Protein AF-A0A8T4CXF0-F1 (afdb_monomer_lite)

Structure (mmCIF, N/CA/C/O backbone):
data_AF-A0A8T4CXF0-F1
#
_entry.id   AF-A0A8T4CXF0-F1
#
loop_
_atom_site.group_PDB
_atom_site.id
_atom_site.type_symbol
_atom_site.label_atom_id
_atom_site.label_alt_id
_atom_site.label_comp_id
_atom_site.label_asym_id
_atom_site.label_entity_id
_atom_site.label_seq_id
_atom_site.pdbx_PDB_ins_code
_atom_site.Cartn_x
_atom_site.Cartn_y
_atom_site.Cartn_z
_atom_site.occupancy
_atom_site.B_iso_or_equiv
_atom_site.auth_seq_id
_atom_site.auth_comp_id
_atom_site.auth_asym_id
_atom_site.auth_atom_id
_atom_site.pdbx_PDB_model_num
ATOM 1 N N . MET A 1 1 ? -35.756 31.855 30.520 1.00 43.47 1 MET A N 1
ATOM 2 C CA . MET A 1 1 ? -34.549 31.760 29.666 1.00 43.47 1 MET A CA 1
ATOM 3 C C . MET A 1 1 ? -34.421 30.313 29.199 1.00 43.47 1 MET A C 1
ATOM 5 O O . MET A 1 1 ? -34.163 29.446 30.025 1.00 43.47 1 MET A O 1
ATOM 9 N N . LYS A 1 2 ? -34.733 30.019 27.929 1.00 43.12 2 LYS A N 1
ATOM 10 C CA . LYS A 1 2 ? -34.666 28.655 27.369 1.00 43.12 2 LYS A CA 1
ATOM 11 C C . LYS A 1 2 ? -33.200 28.310 27.090 1.00 43.12 2 LYS A C 1
ATOM 13 O O . LYS A 1 2 ? -32.578 28.953 26.252 1.00 43.12 2 LYS A O 1
ATOM 18 N N . LYS A 1 3 ? -32.652 27.326 27.808 1.00 49.22 3 LYS A N 1
ATOM 19 C CA . LYS A 1 3 ? -31.328 26.755 27.532 1.00 49.22 3 LYS A CA 1
ATOM 20 C C . LYS A 1 3 ? -31.445 25.886 26.278 1.00 49.22 3 LYS A C 1
ATOM 22 O O . LYS A 1 3 ? -32.039 24.815 26.333 1.00 49.22 3 LYS A O 1
ATOM 27 N N . PHE A 1 4 ? -30.929 26.373 25.154 1.00 51.91 4 PHE A N 1
ATOM 28 C CA . PHE A 1 4 ? -30.699 25.554 23.966 1.00 51.91 4 PHE A CA 1
ATOM 29 C C . PHE A 1 4 ? -29.465 24.692 24.241 1.00 51.91 4 PHE A C 1
ATOM 31 O O . PHE A 1 4 ? -28.334 25.163 24.156 1.00 51.91 4 PHE A O 1
ATOM 38 N N . LEU A 1 5 ? -29.687 23.446 24.651 1.00 52.38 5 LEU A N 1
ATOM 39 C CA . LEU A 1 5 ? -28.639 22.437 24.699 1.00 52.38 5 LEU A CA 1
ATOM 40 C C . LEU A 1 5 ? -28.504 21.892 23.271 1.00 52.38 5 LEU A C 1
ATOM 42 O O . LEU A 1 5 ? -29.273 21.021 22.869 1.00 52.38 5 LEU A O 1
ATOM 46 N N . LEU A 1 6 ? -27.587 22.455 22.477 1.00 55.38 6 LEU A N 1
ATOM 47 C CA . LEU A 1 6 ? -27.148 21.810 21.239 1.00 55.38 6 LEU A CA 1
ATOM 48 C C . LEU A 1 6 ? -26.411 20.529 21.642 1.00 55.38 6 LEU A C 1
ATOM 50 O O . LEU A 1 6 ? -25.218 20.554 21.938 1.00 55.38 6 LEU A O 1
ATOM 54 N N . LEU A 1 7 ? -27.130 19.407 21.679 1.00 54.56 7 LEU A N 1
ATOM 55 C CA . LEU A 1 7 ? -26.487 18.111 21.547 1.00 54.56 7 LEU A CA 1
ATOM 56 C C . LEU A 1 7 ? -25.886 18.073 20.141 1.00 54.56 7 LEU A C 1
ATOM 58 O O . LEU A 1 7 ? -26.604 17.887 19.161 1.00 54.56 7 LEU A O 1
ATOM 62 N N . LEU A 1 8 ? -24.570 18.274 20.047 1.00 56.94 8 LEU A N 1
ATOM 63 C CA . LEU A 1 8 ? -23.805 17.793 18.907 1.00 56.94 8 LEU A CA 1
ATOM 64 C C . LEU A 1 8 ? -23.989 16.276 18.872 1.00 56.94 8 LEU A C 1
ATOM 66 O O . LEU A 1 8 ? -23.319 15.535 19.589 1.00 56.94 8 LEU A O 1
ATOM 70 N N . THR A 1 9 ? -24.928 15.810 18.057 1.00 57.72 9 THR A N 1
ATOM 71 C CA . THR A 1 9 ? -24.969 14.423 17.617 1.00 57.72 9 THR A CA 1
ATOM 72 C C . THR A 1 9 ? -23.762 14.236 16.714 1.00 57.72 9 THR A C 1
ATOM 74 O O . THR A 1 9 ? -23.858 14.432 15.506 1.00 57.72 9 THR A O 1
ATOM 77 N N . VAL A 1 10 ? -22.603 13.942 17.310 1.00 59.25 10 VAL A N 1
ATOM 78 C CA . VAL A 1 10 ? -21.481 13.352 16.583 1.00 59.25 10 VAL A CA 1
ATOM 79 C C . VAL A 1 10 ? -22.052 12.069 15.997 1.00 59.25 10 VAL A C 1
ATOM 81 O O . VAL A 1 10 ? -22.436 11.188 16.773 1.00 59.25 10 VAL A O 1
ATOM 84 N N . PRO A 1 11 ? -22.216 11.959 14.672 1.00 52.56 11 PRO A N 1
ATOM 85 C CA . PRO A 1 11 ? -22.572 10.677 14.121 1.00 52.56 11 PRO A CA 1
ATOM 86 C C . PRO A 1 11 ? -21.417 9.746 14.489 1.00 52.56 11 PRO A C 1
ATOM 88 O O . PRO A 1 11 ? -20.281 9.957 14.062 1.00 52.56 11 PRO A O 1
ATOM 91 N N . LEU A 1 12 ? -21.710 8.741 15.320 1.00 49.94 12 LEU A N 1
ATOM 92 C CA . LEU A 1 12 ? -20.943 7.504 15.396 1.00 49.94 12 LEU A CA 1
ATOM 93 C C . L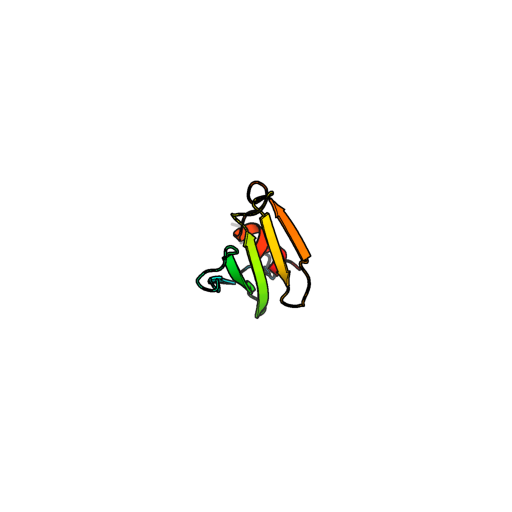EU A 1 12 ? -21.052 6.837 14.019 1.00 49.94 12 LEU A C 1
ATOM 95 O O . LEU A 1 12 ? -21.679 5.796 13.855 1.00 49.94 12 LEU A O 1
ATOM 99 N N . PHE A 1 13 ? -20.485 7.467 12.993 1.00 54.44 13 PHE A N 1
ATOM 100 C CA . PHE A 1 13 ? -20.009 6.718 11.860 1.00 54.44 13 PHE A CA 1
ATOM 101 C C . PHE A 1 13 ? -18.996 5.767 12.480 1.00 54.44 13 PHE A C 1
ATOM 103 O O . PHE A 1 13 ? -18.004 6.203 13.068 1.00 54.44 13 PHE A O 1
ATOM 110 N N . CYS A 1 14 ? -19.296 4.473 12.424 1.00 52.75 14 CYS A N 1
ATOM 111 C CA . CYS A 1 14 ? -18.274 3.444 12.407 1.00 52.75 14 CYS A CA 1
ATOM 112 C C . CYS A 1 14 ? -17.345 3.8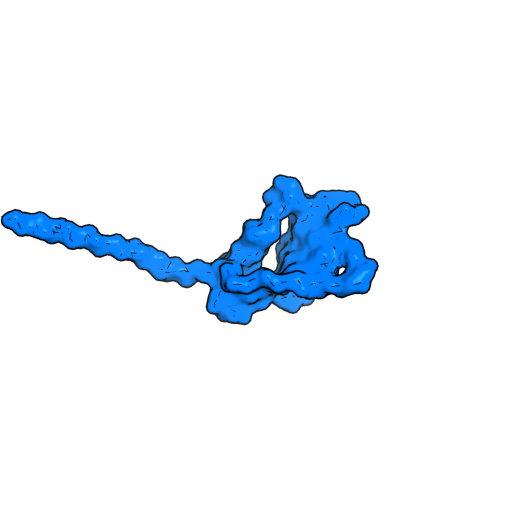03 11.246 1.00 52.75 14 CYS A C 1
ATOM 114 O O . CYS A 1 14 ? -17.530 3.330 10.129 1.00 52.75 14 CYS A O 1
ATOM 116 N N . TYR A 1 15 ? -16.430 4.745 11.481 1.00 58.78 15 TYR A N 1
ATOM 117 C CA . TYR A 1 15 ? -15.403 5.120 10.540 1.00 58.78 15 TYR A CA 1
ATOM 118 C C . TYR A 1 15 ? -14.509 3.907 10.485 1.00 58.78 15 TYR A C 1
ATOM 120 O O . TYR A 1 15 ? -13.643 3.699 11.331 1.00 58.78 15 TYR A O 1
ATOM 128 N N . ALA A 1 16 ? -14.775 3.057 9.511 1.00 63.81 16 ALA A N 1
ATOM 129 C CA . ALA A 1 16 ? -13.842 2.048 9.113 1.00 63.81 16 ALA A CA 1
ATOM 130 C C . ALA A 1 16 ? -12.684 2.811 8.444 1.00 63.81 16 ALA A C 1
ATOM 132 O O . ALA A 1 16 ? -12.641 3.064 7.246 1.00 63.81 16 ALA A O 1
ATOM 133 N N . ALA A 1 17 ? -11.821 3.338 9.312 1.00 83.12 17 ALA A N 1
ATOM 134 C CA . ALA A 1 17 ? -10.690 4.192 9.015 1.00 83.12 17 ALA A CA 1
ATOM 135 C C . ALA A 1 17 ? -9.400 3.392 9.216 1.00 83.12 17 ALA A C 1
ATOM 137 O O . ALA A 1 17 ? -9.374 2.450 10.026 1.00 83.12 17 ALA A O 1
ATOM 138 N N . PRO A 1 18 ? -8.315 3.767 8.524 1.00 89.50 18 PRO A N 1
ATOM 139 C CA . PRO A 1 18 ? -7.008 3.211 8.814 1.00 89.50 18 PRO A CA 1
ATOM 140 C C . PRO A 1 18 ? -6.609 3.579 10.246 1.00 89.50 18 PRO A C 1
ATOM 142 O O . PRO A 1 18 ? -6.621 4.743 10.640 1.00 89.50 18 PRO A O 1
ATOM 145 N N . ASN A 1 19 ? -6.276 2.565 11.039 1.00 91.06 19 ASN A N 1
ATOM 146 C CA . ASN A 1 19 ? -5.761 2.728 12.395 1.00 91.06 19 ASN A CA 1
ATOM 147 C C . ASN A 1 19 ? -4.230 2.668 12.420 1.00 91.06 19 ASN A C 1
ATOM 149 O O . ASN A 1 19 ? -3.590 3.366 13.200 1.00 91.06 19 ASN A O 1
ATOM 153 N N . GLU A 1 20 ? -3.643 1.818 11.580 1.00 92.88 20 GLU A N 1
ATOM 154 C CA . GLU A 1 20 ? -2.199 1.616 11.503 1.00 92.88 20 GLU A CA 1
ATOM 155 C C . GLU A 1 20 ? -1.789 1.350 10.054 1.00 92.88 20 GLU A C 1
ATOM 157 O O . GLU A 1 20 ? -2.469 0.615 9.334 1.00 92.88 20 GLU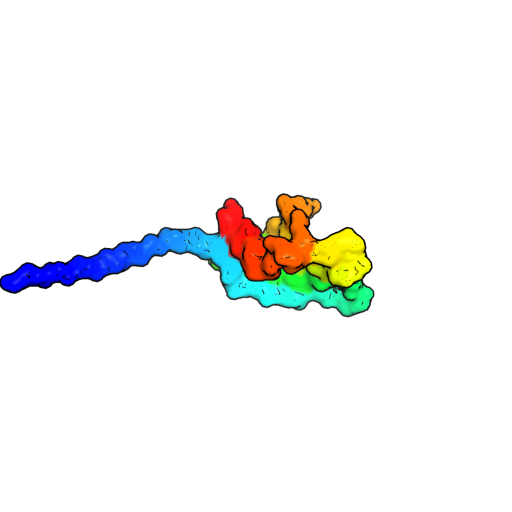 A O 1
ATOM 162 N N . ILE A 1 21 ? -0.668 1.945 9.644 1.00 92.94 21 ILE A N 1
ATOM 163 C CA . ILE A 1 21 ? -0.004 1.669 8.371 1.00 92.94 21 ILE A CA 1
ATOM 164 C C . ILE A 1 21 ? 1.457 1.353 8.681 1.00 92.94 21 ILE A C 1
ATOM 166 O O . ILE A 1 21 ? 2.162 2.186 9.253 1.00 92.94 21 ILE A O 1
ATOM 170 N N . SER A 1 22 ? 1.915 0.163 8.303 1.00 94.56 22 SER A N 1
ATOM 171 C CA . SER A 1 22 ? 3.275 -0.313 8.563 1.00 94.56 22 SER A CA 1
ATOM 172 C C . SER A 1 22 ? 3.991 -0.683 7.267 1.00 94.56 22 SER A C 1
ATOM 174 O O . SER A 1 22 ? 3.394 -1.219 6.335 1.00 94.56 22 SER A O 1
ATOM 176 N N . ASP A 1 23 ? 5.290 -0.393 7.189 1.00 94.56 23 ASP A N 1
ATOM 177 C CA . ASP A 1 23 ? 6.119 -0.746 6.034 1.00 94.56 23 ASP A CA 1
ATOM 178 C C . ASP A 1 23 ? 6.641 -2.182 6.168 1.00 94.56 23 ASP A C 1
ATOM 180 O O . ASP A 1 23 ? 7.333 -2.521 7.128 1.00 94.56 23 ASP A O 1
ATOM 184 N N . HIS A 1 24 ? 6.298 -3.021 5.194 1.00 93.12 24 HIS A N 1
ATOM 185 C CA . HIS A 1 24 ? 6.705 -4.423 5.090 1.00 93.12 24 HIS A CA 1
ATOM 186 C C . HIS A 1 24 ? 7.467 -4.693 3.787 1.00 93.12 24 HIS A C 1
ATOM 188 O O . HIS A 1 24 ? 7.495 -5.818 3.282 1.00 93.12 24 HIS A O 1
ATOM 194 N N . THR A 1 25 ? 8.094 -3.662 3.224 1.00 91.25 25 THR A N 1
ATOM 195 C CA . THR A 1 25 ? 8.889 -3.782 2.004 1.00 91.25 25 THR A CA 1
ATOM 196 C C . THR A 1 25 ? 10.058 -4.735 2.211 1.00 91.25 25 THR A C 1
ATOM 198 O O . THR A 1 25 ? 10.897 -4.550 3.095 1.00 91.25 25 THR A O 1
ATOM 201 N N . ILE A 1 26 ? 10.146 -5.752 1.357 1.00 89.62 26 ILE A N 1
ATOM 202 C CA . ILE A 1 26 ? 11.269 -6.684 1.368 1.00 89.62 26 ILE A CA 1
ATOM 203 C C . ILE A 1 26 ? 12.509 -5.949 0.854 1.00 89.62 26 ILE A C 1
ATOM 205 O O . ILE A 1 26 ? 12.515 -5.340 -0.215 1.00 89.62 26 ILE A O 1
ATOM 209 N N . LYS A 1 27 ? 13.603 -6.009 1.613 1.00 88.50 27 LYS A N 1
ATOM 210 C CA . LYS A 1 27 ? 14.851 -5.357 1.211 1.00 88.50 27 LYS A CA 1
ATOM 211 C C . LYS A 1 27 ? 15.310 -5.882 -0.156 1.00 88.50 27 LYS A C 1
ATOM 213 O O . LYS A 1 27 ? 15.485 -7.082 -0.336 1.00 88.50 27 LYS A O 1
ATOM 218 N N . GLY A 1 28 ? 15.556 -4.964 -1.090 1.00 85.25 28 GLY A N 1
ATOM 219 C CA . GLY A 1 28 ? 15.997 -5.287 -2.450 1.00 85.25 28 GLY A CA 1
ATOM 220 C C . GLY A 1 28 ? 14.869 -5.409 -3.479 1.00 85.25 28 GLY A C 1
ATOM 221 O O . GLY A 1 28 ? 15.176 -5.573 -4.658 1.00 85.25 28 GLY A O 1
ATOM 222 N N . THR A 1 29 ? 13.595 -5.282 -3.087 1.00 85.25 29 THR A N 1
ATOM 223 C CA . THR A 1 29 ? 12.481 -5.201 -4.045 1.00 85.25 29 THR A CA 1
ATOM 224 C C . THR A 1 29 ? 12.311 -3.786 -4.592 1.00 85.25 29 THR A C 1
ATOM 226 O O . THR A 1 29 ? 12.654 -2.794 -3.948 1.00 85.25 29 THR A O 1
ATOM 229 N N . SER A 1 30 ? 11.793 -3.681 -5.817 1.00 86.06 30 SER A N 1
ATOM 230 C CA . SER A 1 30 ? 11.409 -2.403 -6.431 1.00 86.06 30 SER A CA 1
ATOM 231 C C . SER A 1 30 ? 10.047 -1.898 -5.962 1.00 86.06 30 SER A C 1
ATOM 233 O O . SER A 1 30 ? 9.794 -0.701 -6.042 1.00 86.06 30 SER A O 1
ATOM 235 N N . VAL A 1 31 ? 9.194 -2.805 -5.485 1.00 88.44 31 VAL A N 1
ATOM 236 C CA . VAL A 1 31 ? 7.841 -2.511 -5.017 1.00 88.44 31 VAL A CA 1
ATOM 237 C C . VAL A 1 31 ? 7.868 -2.305 -3.510 1.00 88.44 31 VAL A C 1
ATOM 239 O O . VAL A 1 31 ? 8.299 -3.198 -2.770 1.00 88.44 31 VAL A O 1
ATOM 242 N N . LYS A 1 32 ? 7.394 -1.140 -3.064 1.00 91.25 32 LYS A N 1
ATOM 243 C CA . LYS A 1 3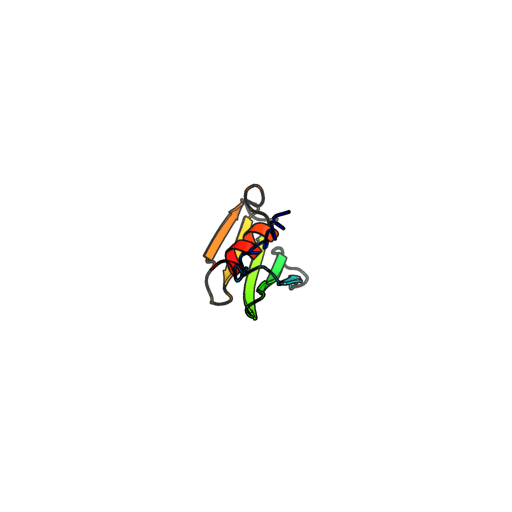2 ? 7.164 -0.832 -1.652 1.00 91.25 32 LYS A CA 1
ATOM 244 C C . LYS A 1 32 ? 5.835 -1.450 -1.220 1.00 91.25 32 LYS A C 1
ATOM 246 O O . LYS A 1 32 ? 4.830 -1.286 -1.903 1.00 91.25 32 LYS A O 1
ATOM 251 N N . THR A 1 33 ? 5.839 -2.170 -0.103 1.00 91.88 33 THR A N 1
ATOM 252 C CA . THR A 1 33 ? 4.661 -2.866 0.437 1.00 91.88 33 THR A CA 1
ATOM 253 C C . THR A 1 33 ? 4.309 -2.290 1.796 1.00 91.88 33 THR A C 1
ATOM 255 O O . THR A 1 33 ? 5.131 -2.305 2.708 1.00 91.88 33 THR A O 1
ATOM 258 N N . LEU A 1 34 ? 3.084 -1.800 1.938 1.00 93.75 34 LEU A N 1
ATOM 259 C CA . LEU A 1 34 ? 2.534 -1.299 3.189 1.00 93.75 34 LEU A CA 1
ATOM 260 C C . LEU A 1 34 ? 1.390 -2.207 3.632 1.00 93.75 34 LEU A C 1
ATOM 262 O O . LEU A 1 34 ? 0.532 -2.554 2.822 1.00 93.75 34 LEU A O 1
ATOM 266 N N . HIS A 1 35 ? 1.355 -2.577 4.905 1.00 93.69 35 HIS A N 1
ATOM 267 C CA . HIS A 1 35 ? 0.189 -3.219 5.503 1.00 93.69 35 HIS A CA 1
ATOM 268 C C . HIS A 1 35 ? -0.672 -2.162 6.178 1.00 93.69 35 HIS A C 1
ATOM 270 O O . HIS A 1 35 ? -0.158 -1.247 6.817 1.00 93.69 35 HIS A O 1
ATOM 276 N N . VAL A 1 36 ? -1.984 -2.299 6.030 1.00 92.69 36 VAL A N 1
ATOM 277 C CA . VAL A 1 36 ? -2.979 -1.421 6.640 1.00 92.69 36 VAL A CA 1
ATOM 278 C C . VAL A 1 36 ? -3.810 -2.251 7.600 1.00 92.69 36 VAL A C 1
ATOM 280 O O . VAL A 1 36 ? -4.325 -3.304 7.223 1.00 92.69 36 VAL A O 1
ATOM 283 N N . LYS A 1 37 ? -3.968 -1.766 8.828 1.00 92.31 37 LYS A N 1
ATOM 284 C CA . LYS A 1 37 ? -4.928 -2.295 9.793 1.00 92.31 37 LYS A CA 1
ATOM 285 C C . LYS A 1 37 ? -6.025 -1.267 10.012 1.00 92.31 37 LYS A C 1
ATOM 287 O O . LYS A 1 37 ? -5.753 -0.141 10.432 1.00 92.31 37 LYS A O 1
ATOM 292 N N . CYS A 1 38 ? -7.257 -1.663 9.742 1.00 90.19 38 CYS A N 1
ATOM 293 C CA . CYS A 1 38 ? -8.442 -0.845 9.951 1.00 90.19 38 CYS A CA 1
ATOM 294 C C . CYS A 1 38 ? -8.872 -0.874 11.426 1.00 90.19 38 CYS A C 1
ATOM 296 O O . CYS A 1 38 ? -8.526 -1.798 12.170 1.00 90.19 38 CYS A O 1
ATOM 298 N N . GLN A 1 39 ? -9.637 0.128 11.867 1.00 89.88 39 GLN A N 1
ATOM 299 C CA . GLN A 1 39 ? -10.153 0.194 13.246 1.00 89.88 39 GLN A CA 1
ATOM 300 C C . GLN A 1 39 ? -11.015 -1.019 13.636 1.00 89.88 39 GLN A C 1
ATOM 302 O O . GLN A 1 39 ? -11.019 -1.434 14.792 1.00 89.88 39 GLN A O 1
ATOM 307 N N . ASP A 1 40 ? -11.694 -1.630 12.669 1.00 86.38 40 ASP A N 1
ATOM 308 C CA . ASP A 1 40 ? -12.497 -2.845 12.844 1.00 86.38 40 ASP A CA 1
ATOM 309 C C . ASP A 1 40 ? -11.677 -4.148 12.766 1.00 86.38 40 ASP A C 1
ATOM 311 O O . ASP A 1 40 ? -12.233 -5.239 12.674 1.00 86.38 40 ASP A O 1
ATOM 315 N N . SER A 1 41 ? -10.346 -4.045 12.842 1.00 86.56 41 SER A N 1
ATOM 316 C CA . SER A 1 41 ? -9.384 -5.154 12.780 1.00 86.56 41 SER A CA 1
ATOM 317 C C . SER A 1 41 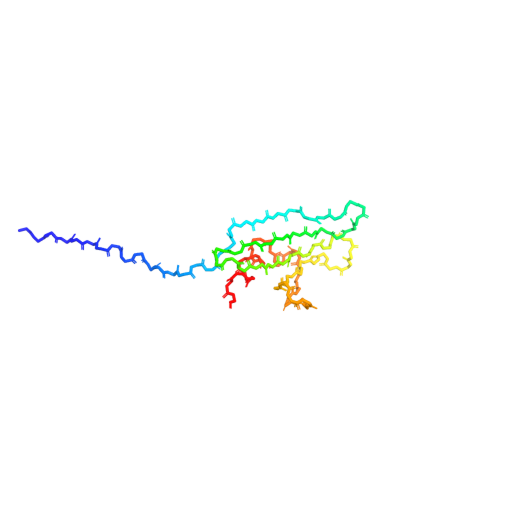? -9.243 -5.847 11.424 1.00 86.56 41 SER A C 1
ATOM 319 O O . SER A 1 41 ? -8.499 -6.829 11.338 1.00 86.56 41 SER A O 1
ATOM 321 N N . ARG A 1 42 ? -9.868 -5.344 10.353 1.00 88.00 42 ARG A N 1
ATOM 322 C CA . ARG A 1 42 ? -9.545 -5.814 9.002 1.00 88.00 42 ARG A CA 1
ATOM 323 C C . ARG A 1 42 ? -8.135 -5.420 8.598 1.00 88.00 42 ARG A C 1
ATOM 325 O O . ARG A 1 42 ? -7.572 -4.435 9.077 1.00 88.00 42 ARG A O 1
ATOM 332 N N . LEU A 1 43 ? -7.584 -6.215 7.691 1.00 89.44 43 LEU A N 1
ATOM 333 C CA . LEU A 1 43 ? -6.246 -6.041 7.161 1.00 89.44 43 LEU A CA 1
ATOM 334 C C . LEU A 1 43 ? -6.309 -5.844 5.649 1.00 89.44 43 LEU A C 1
ATOM 336 O O . LEU A 1 43 ? -7.073 -6.504 4.941 1.00 89.44 43 LEU A O 1
ATOM 340 N N . GLY A 1 44 ? -5.460 -4.955 5.163 1.00 90.25 44 GLY A N 1
ATOM 341 C CA . GLY A 1 44 ? -5.246 -4.714 3.749 1.00 90.25 44 GLY A CA 1
ATOM 342 C C . GLY A 1 44 ? -3.772 -4.501 3.454 1.00 90.25 44 GLY A C 1
ATOM 343 O O . GLY A 1 44 ? -2.935 -4.401 4.355 1.00 90.25 44 GLY A O 1
ATOM 344 N N . MET A 1 45 ? -3.450 -4.448 2.173 1.00 91.94 45 MET A N 1
ATOM 345 C CA . MET A 1 45 ? -2.106 -4.186 1.687 1.00 91.94 45 MET A CA 1
ATOM 346 C C . MET A 1 45 ? -2.154 -3.133 0.593 1.00 91.94 45 MET A C 1
ATOM 348 O O . MET A 1 45 ? -3.064 -3.132 -0.235 1.00 91.94 45 MET A O 1
ATOM 352 N N . ILE A 1 46 ? -1.146 -2.270 0.582 1.00 92.19 46 ILE A N 1
ATOM 353 C CA . ILE A 1 46 ? -0.914 -1.282 -0.463 1.00 92.19 46 ILE A CA 1
ATOM 354 C C . ILE A 1 46 ? 0.460 -1.555 -1.066 1.00 92.19 46 ILE A C 1
ATOM 356 O O . ILE A 1 46 ? 1.464 -1.599 -0.355 1.00 92.19 46 ILE A O 1
ATOM 360 N N . TRP A 1 47 ? 0.507 -1.739 -2.378 1.00 91.50 47 TRP A N 1
ATOM 361 C CA . TRP A 1 47 ? 1.734 -1.862 -3.153 1.00 91.50 47 TRP A CA 1
ATOM 362 C C . TRP A 1 47 ? 1.974 -0.587 -3.934 1.00 91.50 47 TRP A C 1
ATOM 364 O O . TRP A 1 47 ? 1.053 0.001 -4.495 1.00 91.50 47 TRP A O 1
ATOM 374 N N . ILE A 1 48 ? 3.226 -0.162 -3.952 1.00 90.75 48 ILE A N 1
ATOM 375 C CA . ILE A 1 48 ? 3.658 1.060 -4.604 1.00 90.75 48 ILE A CA 1
ATOM 376 C C . ILE A 1 48 ? 4.834 0.696 -5.502 1.00 90.75 48 ILE A C 1
ATOM 378 O O . ILE A 1 48 ? 5.910 0.347 -5.007 1.00 90.75 48 ILE A O 1
ATOM 382 N N . ASP A 1 49 ? 4.623 0.768 -6.810 1.00 87.31 49 ASP A N 1
ATOM 383 C CA . ASP A 1 49 ? 5.660 0.506 -7.804 1.00 87.31 49 ASP A CA 1
ATOM 384 C C . ASP A 1 49 ? 6.138 1.825 -8.413 1.00 87.31 49 ASP A C 1
ATOM 386 O O . ASP A 1 49 ? 5.429 2.465 -9.183 1.00 87.31 49 ASP A O 1
ATOM 390 N N . ASP A 1 50 ? 7.348 2.234 -8.035 1.00 75.62 50 ASP A N 1
ATOM 391 C CA . ASP A 1 50 ? 8.000 3.462 -8.505 1.00 75.62 50 ASP A CA 1
ATOM 392 C C . ASP A 1 50 ? 8.859 3.269 -9.761 1.00 75.62 50 ASP A C 1
ATOM 394 O O . ASP A 1 50 ? 9.518 4.210 -10.210 1.00 75.62 50 ASP A O 1
ATOM 398 N N . LYS A 1 51 ? 8.946 2.041 -10.284 1.00 73.06 51 LYS A N 1
ATOM 399 C CA . LYS A 1 51 ? 9.903 1.694 -11.345 1.00 73.06 51 LYS A CA 1
ATOM 400 C C . LYS A 1 51 ? 9.253 1.211 -12.637 1.00 73.06 51 LYS A C 1
ATOM 402 O O . LYS A 1 51 ? 9.930 1.231 -13.664 1.00 73.06 51 LYS A O 1
ATOM 407 N N . ASN A 1 52 ? 7.989 0.795 -12.614 1.00 64.56 52 ASN A N 1
ATOM 408 C CA . ASN A 1 52 ? 7.255 0.413 -13.822 1.00 64.56 52 ASN A CA 1
ATOM 409 C C . ASN A 1 52 ? 6.511 1.589 -14.481 1.00 64.56 52 ASN A C 1
ATOM 411 O O . ASN A 1 52 ? 6.204 2.604 -13.853 1.00 64.56 52 ASN A O 1
ATOM 415 N N . ILE A 1 53 ? 6.223 1.442 -15.783 1.00 53.59 53 ILE A N 1
ATOM 416 C CA . ILE A 1 53 ? 5.454 2.414 -16.576 1.00 53.59 53 ILE A CA 1
ATOM 417 C C . ILE A 1 53 ? 4.064 2.561 -15.945 1.00 53.59 53 ILE A C 1
ATOM 419 O O . ILE A 1 53 ? 3.237 1.667 -16.069 1.00 53.59 53 ILE A O 1
ATOM 423 N N . GLY A 1 54 ? 3.827 3.688 -15.269 1.00 60.34 54 GLY A N 1
ATOM 424 C CA . GLY A 1 54 ? 2.545 4.015 -14.634 1.00 60.34 54 GLY A CA 1
ATOM 425 C C . GLY A 1 54 ? 2.672 4.642 -13.246 1.00 60.34 54 GLY A C 1
ATOM 426 O O . GLY A 1 54 ? 1.792 5.425 -12.876 1.00 60.34 54 GLY A O 1
ATOM 427 N N . ASN A 1 55 ? 3.778 4.375 -12.526 1.00 77.06 55 ASN A N 1
ATOM 428 C CA . ASN A 1 55 ? 3.982 4.762 -11.122 1.00 77.06 55 ASN A CA 1
ATOM 429 C C . ASN A 1 55 ? 2.703 4.533 -10.313 1.00 77.06 55 ASN A C 1
ATOM 431 O O . ASN A 1 55 ? 1.969 5.482 -10.043 1.00 77.06 55 ASN A O 1
ATOM 435 N N . GLU A 1 56 ? 2.382 3.283 -10.005 1.00 88.31 56 GLU A N 1
ATOM 436 C CA . GLU A 1 56 ? 1.046 2.904 -9.540 1.00 88.31 56 GLU A CA 1
ATOM 437 C C . GLU A 1 56 ? 1.001 2.661 -8.029 1.00 88.31 56 GLU A C 1
ATOM 439 O O . GLU A 1 56 ? 1.980 2.239 -7.405 1.00 88.31 56 GLU A O 1
ATOM 444 N N . ILE A 1 57 ? -0.165 2.937 -7.448 1.00 90.31 57 ILE A N 1
ATOM 445 C CA . ILE A 1 57 ? -0.591 2.441 -6.144 1.00 90.31 57 ILE A CA 1
ATOM 446 C C . ILE A 1 57 ? -1.654 1.383 -6.396 1.00 90.31 57 ILE A C 1
ATOM 448 O O . ILE A 1 57 ? -2.659 1.660 -7.047 1.00 90.31 57 ILE A O 1
ATOM 452 N N . CYS A 1 58 ? -1.448 0.192 -5.852 1.00 89.56 58 CYS A N 1
ATOM 453 C CA . CYS A 1 58 ? -2.425 -0.884 -5.846 1.00 89.56 58 CYS A CA 1
ATOM 454 C C . CYS A 1 58 ? -2.830 -1.200 -4.412 1.00 89.56 58 CYS A C 1
ATOM 456 O O . CYS A 1 58 ? -1.968 -1.293 -3.544 1.00 89.56 58 CYS A O 1
ATOM 458 N N . ALA A 1 59 ? -4.119 -1.403 -4.160 1.00 89.38 59 ALA A N 1
ATOM 459 C CA . ALA A 1 59 ? -4.638 -1.791 -2.858 1.00 89.38 59 ALA A CA 1
ATOM 460 C C . ALA A 1 59 ? -5.411 -3.110 -2.956 1.00 89.38 59 ALA A C 1
ATOM 462 O O . ALA A 1 59 ? -6.133 -3.356 -3.926 1.00 89.38 59 ALA A O 1
ATOM 463 N N . ALA A 1 60 ? -5.258 -3.954 -1.944 1.00 87.50 60 ALA A N 1
ATOM 464 C CA . ALA A 1 60 ? -5.964 -5.219 -1.813 1.00 87.50 60 ALA A CA 1
ATOM 465 C C . ALA A 1 60 ? -6.409 -5.417 -0.364 1.00 87.50 60 ALA A C 1
ATOM 467 O O . ALA A 1 60 ? -5.592 -5.284 0.554 1.00 87.50 60 ALA A O 1
ATOM 468 N N . ALA A 1 61 ? -7.669 -5.796 -0.140 1.00 78.31 61 ALA A N 1
ATOM 469 C CA . ALA A 1 61 ? -7.999 -6.521 1.081 1.00 78.31 61 ALA A CA 1
ATOM 470 C C . ALA A 1 61 ? -7.139 -7.799 1.125 1.00 78.31 61 ALA A C 1
ATOM 472 O O . ALA A 1 61 ? -6.783 -8.339 0.079 1.00 78.31 61 ALA A O 1
ATOM 473 N N . GLN A 1 62 ? -6.768 -8.284 2.314 1.00 68.25 62 GLN A N 1
ATOM 474 C CA . GLN A 1 62 ? -5.788 -9.371 2.515 1.00 68.25 62 GLN A CA 1
ATOM 475 C C . GLN A 1 62 ? -6.023 -10.659 1.674 1.00 68.25 62 GLN A C 1
ATOM 477 O O . GLN A 1 62 ? -5.146 -11.518 1.581 1.00 68.25 62 GLN A O 1
ATOM 482 N N . THR A 1 63 ? -7.189 -10.807 1.043 1.00 55.81 63 THR A N 1
ATOM 483 C CA . THR A 1 63 ? -7.576 -11.905 0.159 1.00 55.81 63 THR A CA 1
ATOM 484 C C . THR A 1 63 ? -7.103 -11.708 -1.290 1.00 55.81 63 THR A C 1
ATOM 486 O O . THR A 1 63 ? -7.848 -11.215 -2.126 1.00 55.81 63 THR A O 1
ATOM 489 N N . GLY A 1 64 ? -5.883 -12.158 -1.599 1.00 52.12 64 GLY A N 1
ATOM 490 C CA . GLY A 1 64 ? -5.476 -12.780 -2.878 1.00 52.12 64 GLY A CA 1
ATOM 491 C C . GLY A 1 64 ? -5.661 -12.051 -4.225 1.00 52.12 64 GLY A C 1
ATOM 492 O O . GLY A 1 64 ? -5.267 -12.611 -5.246 1.00 52.12 64 GLY A O 1
ATOM 493 N N . SER A 1 65 ? -6.248 -10.857 -4.294 1.00 61.47 65 SER A N 1
ATOM 494 C CA . SER A 1 65 ? -6.500 -10.116 -5.541 1.00 61.47 65 SER A CA 1
ATOM 495 C C . SER A 1 65 ? -6.455 -8.610 -5.288 1.00 61.47 65 SER A C 1
ATOM 497 O O . SER A 1 65 ? -6.954 -8.145 -4.267 1.00 61.47 65 SER A O 1
ATOM 499 N N . PHE A 1 66 ? -5.856 -7.845 -6.209 1.00 61.59 66 PHE A N 1
ATOM 500 C CA . PHE A 1 66 ? -5.906 -6.384 -6.143 1.00 61.59 66 PHE A CA 1
ATOM 501 C C . PHE A 1 66 ? -7.315 -5.910 -6.406 1.00 61.59 66 PHE A C 1
ATOM 503 O O . PHE A 1 66 ? -7.874 -6.143 -7.474 1.00 61.59 66 PHE A O 1
ATOM 510 N N . ASP A 1 67 ? -7.856 -5.213 -5.422 1.00 72.25 67 ASP A N 1
ATOM 511 C CA . ASP A 1 67 ? -9.169 -4.613 -5.525 1.00 72.25 67 ASP A CA 1
ATOM 512 C C . ASP A 1 67 ? -9.148 -3.410 -6.468 1.00 72.25 67 ASP A C 1
ATOM 514 O O . ASP A 1 67 ? -10.139 -3.132 -7.142 1.00 72.25 67 ASP A O 1
ATOM 518 N N . LYS A 1 68 ? -8.027 -2.676 -6.491 1.00 86.94 68 LYS A N 1
ATOM 519 C CA . LYS A 1 68 ? -7.864 -1.470 -7.302 1.00 86.94 68 LYS A CA 1
ATOM 520 C C . LYS A 1 68 ? -6.397 -1.102 -7.471 1.00 86.94 68 LYS A C 1
ATOM 522 O O . LYS A 1 68 ? -5.628 -1.178 -6.517 1.00 86.94 68 LYS A O 1
ATOM 527 N N . CYS A 1 69 ? -6.049 -0.628 -8.662 1.00 89.00 69 CYS A N 1
ATOM 528 C CA . CYS A 1 69 ? -4.795 0.055 -8.955 1.00 89.00 69 CYS A CA 1
ATOM 529 C C . CYS A 1 69 ? -5.097 1.412 -9.598 1.00 89.00 69 CYS A C 1
ATOM 531 O O . CYS A 1 69 ? -6.059 1.537 -10.360 1.00 89.00 69 CYS A O 1
ATOM 533 N N . ALA A 1 70 ? -4.297 2.426 -9.289 1.00 89.31 70 ALA A N 1
ATOM 534 C CA . ALA A 1 70 ? -4.365 3.742 -9.914 1.00 89.31 70 ALA A CA 1
ATOM 535 C C . ALA A 1 70 ? -2.981 4.401 -9.917 1.00 89.31 70 ALA A C 1
ATOM 537 O O . ALA A 1 70 ? -2.104 4.030 -9.139 1.00 89.31 70 ALA A O 1
ATOM 538 N N . SER A 1 71 ? -2.777 5.416 -10.757 1.00 87.44 71 SER A N 1
ATOM 539 C CA . SER A 1 71 ? -1.517 6.164 -10.748 1.00 87.44 71 SER A CA 1
ATOM 540 C C . SER A 1 71 ? -1.318 6.899 -9.417 1.00 87.44 71 SER A C 1
ATOM 542 O O . SER A 1 71 ? -2.259 7.498 -8.887 1.00 87.44 71 SER A O 1
ATOM 544 N N . LYS A 1 72 ? -0.070 6.960 -8.938 1.00 82.62 72 LYS A N 1
ATOM 545 C CA . LYS A 1 72 ? 0.396 7.743 -7.777 1.00 82.62 72 LYS A CA 1
ATOM 546 C C . LYS A 1 72 ? 0.078 9.233 -7.876 1.00 82.62 72 LYS A C 1
ATOM 548 O O . LYS A 1 72 ? 0.062 9.921 -6.864 1.00 82.62 72 LYS A O 1
ATOM 553 N N . GLN A 1 73 ? -0.166 9.743 -9.083 1.00 84.06 73 GLN A N 1
ATOM 554 C CA . GLN A 1 73 ? -0.589 11.132 -9.296 1.00 84.06 73 GLN A CA 1
ATOM 555 C C . GLN A 1 73 ? -2.064 11.352 -8.932 1.00 84.06 73 GLN A C 1
ATOM 557 O O . GLN A 1 73 ? -2.452 12.459 -8.575 1.00 84.06 73 GLN A O 1
ATOM 562 N N . SER A 1 74 ? -2.882 10.302 -9.036 1.00 86.31 74 SER A N 1
ATOM 563 C CA . SER A 1 74 ? -4.337 10.345 -8.844 1.00 86.31 74 SER A CA 1
ATOM 564 C C . SER A 1 74 ? -4.812 9.713 -7.537 1.00 86.31 74 SER A C 1
ATOM 566 O O . SER A 1 74 ? -5.969 9.888 -7.164 1.00 86.31 74 SER A O 1
ATOM 568 N N . TRP A 1 75 ? -3.946 8.961 -6.855 1.00 90.56 75 TRP A N 1
ATOM 569 C CA . TRP A 1 75 ? -4.313 8.200 -5.668 1.00 90.56 75 TRP A CA 1
ATOM 570 C C . TRP A 1 75 ? -3.163 8.203 -4.665 1.00 90.56 75 TRP A C 1
ATOM 572 O O . TRP A 1 75 ? -2.039 7.848 -5.020 1.00 90.56 75 TRP A O 1
ATOM 582 N N . SER A 1 76 ? -3.433 8.646 -3.432 1.00 90.81 76 SER A N 1
ATOM 583 C CA . SER A 1 76 ? -2.452 8.656 -2.341 1.00 90.81 76 SER A CA 1
ATOM 584 C C . SER A 1 76 ? -2.524 7.369 -1.517 1.00 90.81 76 SER A C 1
ATOM 586 O O . SER A 1 76 ? -3.498 6.619 -1.589 1.00 90.81 76 SER A O 1
ATOM 588 N N . VAL A 1 77 ? -1.498 7.122 -0.700 1.00 90.69 77 VAL A N 1
ATOM 589 C CA . VAL A 1 77 ? -1.470 5.979 0.227 1.00 90.69 77 VAL A CA 1
ATOM 590 C C . VAL A 1 77 ? -2.604 6.074 1.246 1.00 90.69 77 VAL A C 1
ATOM 592 O O . VAL A 1 77 ? -3.253 5.076 1.538 1.00 90.69 77 VAL A O 1
ATOM 595 N N . GLU A 1 78 ? -2.867 7.273 1.757 1.00 90.88 78 GLU A N 1
ATOM 596 C CA . GLU A 1 78 ? -3.932 7.543 2.722 1.00 90.88 78 GLU A CA 1
ATOM 597 C C . GLU A 1 78 ? -5.302 7.272 2.102 1.00 90.88 78 GLU A C 1
ATOM 599 O O . GLU A 1 78 ? -6.087 6.525 2.674 1.00 90.88 78 GLU A O 1
ATOM 604 N N . SER A 1 79 ? -5.551 7.784 0.890 1.00 90.38 79 SER A N 1
ATOM 605 C CA . SER A 1 79 ? -6.814 7.547 0.175 1.00 90.38 79 SER A CA 1
ATOM 606 C C . SER A 1 79 ? -7.021 6.061 -0.137 1.00 90.38 79 SER A C 1
ATOM 608 O O . SER A 1 79 ? -8.138 5.555 -0.064 1.00 90.38 79 SER A O 1
ATOM 610 N N . ALA A 1 80 ? -5.947 5.337 -0.470 1.00 90.88 80 ALA A N 1
ATOM 611 C CA . ALA A 1 80 ? -6.003 3.894 -0.679 1.00 90.88 80 ALA A CA 1
ATOM 612 C C . ALA A 1 80 ? -6.302 3.129 0.622 1.00 90.88 80 ALA A C 1
ATOM 614 O O . ALA A 1 80 ? -7.081 2.177 0.612 1.00 90.88 80 ALA A O 1
ATOM 615 N N . ALA A 1 81 ? -5.722 3.553 1.747 1.00 90.94 81 ALA A N 1
ATOM 616 C CA . ALA A 1 81 ? -5.969 2.960 3.058 1.00 90.94 81 ALA A CA 1
ATOM 617 C C . ALA A 1 81 ? -7.401 3.231 3.552 1.00 90.94 81 ALA A C 1
ATOM 619 O O . ALA A 1 81 ? -8.050 2.331 4.084 1.00 90.94 81 ALA A O 1
ATOM 620 N N . GLU A 1 82 ? -7.913 4.442 3.334 1.00 89.31 82 GLU A N 1
ATOM 621 C CA . GLU A 1 82 ? -9.310 4.798 3.588 1.00 89.31 82 GLU A CA 1
ATOM 622 C C . GLU A 1 82 ? -10.262 3.950 2.751 1.00 89.31 82 GLU A C 1
ATOM 624 O O . GLU A 1 82 ? -11.218 3.410 3.292 1.00 89.31 82 GLU A O 1
ATOM 629 N N . GLU A 1 83 ? -9.987 3.763 1.460 1.00 88.25 83 GLU A N 1
ATOM 630 C CA . GLU A 1 83 ? -10.834 2.946 0.588 1.00 88.25 83 GLU A CA 1
ATOM 631 C C . GLU A 1 83 ? -10.825 1.462 0.984 1.00 88.25 83 GLU A C 1
ATOM 633 O O . GLU A 1 83 ? -11.872 0.816 0.953 1.00 88.25 83 GLU A O 1
ATOM 638 N N . LEU A 1 84 ? -9.675 0.924 1.408 1.00 87.69 84 LEU A N 1
ATOM 639 C CA . LEU A 1 84 ? -9.584 -0.431 1.964 1.00 87.69 84 LEU A CA 1
ATOM 640 C C . LEU A 1 84 ? -10.447 -0.591 3.212 1.00 87.69 84 LEU A C 1
ATOM 642 O O . LEU A 1 84 ? -11.136 -1.601 3.362 1.00 87.69 84 LEU A O 1
ATOM 646 N N . CYS A 1 85 ? -10.398 0.399 4.099 1.00 86.81 85 CYS A N 1
ATOM 647 C CA . CYS A 1 85 ? -11.151 0.359 5.335 1.00 86.81 85 CYS A CA 1
ATOM 648 C C . CYS A 1 85 ? -12.619 0.754 5.137 1.00 86.81 85 CYS A C 1
ATOM 650 O O . CYS A 1 85 ? -13.441 0.304 5.903 1.00 86.81 85 CYS A O 1
ATOM 652 N N . ALA A 1 86 ? -13.013 1.489 4.100 1.00 83.75 86 ALA A N 1
ATOM 653 C CA . ALA A 1 86 ? -14.412 1.877 3.886 1.00 83.75 86 ALA A CA 1
ATOM 654 C C . ALA A 1 86 ? -15.315 0.751 3.341 1.00 83.75 86 ALA A C 1
ATOM 656 O O . ALA A 1 86 ? -16.535 0.923 3.295 1.00 83.75 86 ALA A O 1
ATOM 657 N N . LYS A 1 87 ? -14.732 -0.366 2.890 1.00 68.19 87 LYS A N 1
ATOM 658 C CA . LYS A 1 87 ? -15.472 -1.555 2.429 1.00 68.19 87 LYS A CA 1
ATOM 659 C C . LYS A 1 87 ? -16.169 -2.288 3.568 1.00 68.19 87 LYS A C 1
ATOM 661 O O . LYS A 1 87 ? -16.983 -3.186 3.277 1.00 68.19 87 LYS A O 1
#

Radius of gyration: 17.64 Å; chains: 1; bounding box: 51×44×46 Å

Foldseek 3Di:
DDDPPPPPPPPPPPQQAFPDKAWPDDPPDQKTKIWTATPVRWIKIWIFHCDDDQRKIFIDGPPDDTPDMHHCVVDPPRNRNSVSSVD

Sequence (87 aa):
MKKFLLLLTVPLFCYAAPNEISDHTIKGTSVKTLHVKCQDSRLGMIWIDDKNIGNEICAAAQTGSFDKCASKQSWSVESAAEELCAK

Secondary structure (DSSP, 8-state):
-----------------EEEEEE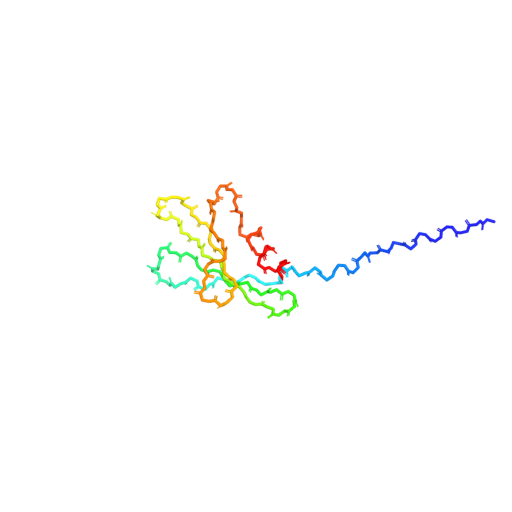-PPTT-SEEEEEEEETTS-EEEEEEESSSTT-EEEEEESSSS-SEEEETTT--HHHHHHHHHH-

pLDDT: mean 79.04, std 15.5, range [43.12, 94.56]